Protein AF-A0A6L2Q6V7-F1 (afdb_monomer)

Solvent-accessible surface area (backbone atoms only — not comparable to full-atom values): 3410 Å² total; per-residue (Å²): 130,85,74,92,72,84,73,87,51,62,48,78,44,65,81,50,60,89,87,66,49,50,67,60,53,46,59,58,47,46,75,81,36,70,63,77,44,64,48,70,48,84,45,100,89,57,31,38,34,40,37,40,27,100

InterPro domains:
  IPR000504 RNA recognition motif domain [PF00076] (11-43)
  IPR000504 RNA recognition motif domain [PS50102] (9-54)
  IPR012677 Nucleotide-binding alpha-beta plait domain superfamily [G3DSA:3.30.70.330] (2-52)
  IPR035979 RNA-binding domain superfamily [SSF54928] (3-51)

Structure (mmCIF, N/CA/C/O backbone):
data_AF-A0A6L2Q6V7-F1
#
_entry.id   AF-A0A6L2Q6V7-F1
#
loop_
_atom_si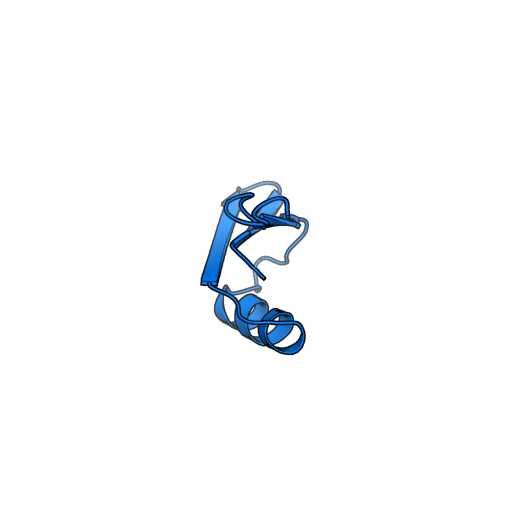te.group_PDB
_atom_site.id
_atom_site.type_symbol
_atom_site.label_atom_id
_atom_site.label_alt_id
_atom_site.label_comp_id
_atom_site.label_asym_id
_atom_site.label_entity_id
_atom_site.label_seq_id
_atom_site.pdbx_PDB_ins_code
_atom_site.Cartn_x
_atom_site.Cartn_y
_atom_site.Cartn_z
_atom_site.occupancy
_atom_site.B_iso_or_equiv
_atom_site.auth_seq_id
_atom_site.auth_comp_id
_atom_site.auth_asym_id
_atom_site.auth_atom_id
_atom_site.pdbx_PDB_model_num
ATOM 1 N N . ILE A 1 1 ? 1.145 1.296 33.657 1.00 44.06 1 ILE A N 1
ATOM 2 C CA . ILE A 1 1 ? 0.530 0.792 32.409 1.00 44.06 1 ILE A CA 1
ATOM 3 C C . ILE A 1 1 ? 1.321 1.449 31.295 1.00 44.06 1 ILE A C 1
ATOM 5 O O . ILE A 1 1 ? 1.235 2.662 31.169 1.00 44.06 1 ILE A O 1
ATOM 9 N N . MET A 1 2 ? 2.239 0.719 30.655 1.00 50.25 2 MET A N 1
ATOM 10 C CA . MET A 1 2 ? 3.023 1.282 29.553 1.00 50.25 2 MET A CA 1
ATOM 11 C C . MET A 1 2 ? 2.047 1.656 28.444 1.00 50.25 2 MET A C 1
ATOM 13 O O . MET A 1 2 ? 1.290 0.805 27.986 1.00 50.25 2 MET A O 1
ATOM 17 N N . SER A 1 3 ? 2.021 2.931 28.080 1.00 53.84 3 SER A N 1
ATOM 18 C CA . SER A 1 3 ? 1.267 3.432 26.943 1.00 53.84 3 SER A CA 1
ATOM 19 C C . SER A 1 3 ? 1.742 2.681 25.697 1.00 53.84 3 SER A C 1
ATOM 21 O O . SER A 1 3 ? 2.869 2.886 25.255 1.00 53.84 3 SER A O 1
ATOM 23 N N . GLU A 1 4 ? 0.911 1.801 25.131 1.00 59.25 4 GLU A N 1
ATOM 24 C CA . GLU A 1 4 ? 1.137 1.161 23.819 1.00 59.25 4 GLU A CA 1
ATOM 25 C C . GLU A 1 4 ? 0.987 2.165 22.658 1.00 59.25 4 GLU A C 1
ATOM 27 O O . GLU A 1 4 ? 0.524 1.847 21.563 1.00 59.25 4 GLU A O 1
ATOM 32 N N . GLU A 1 5 ? 1.339 3.420 22.895 1.00 63.12 5 GLU A N 1
ATOM 33 C CA . GLU A 1 5 ? 1.181 4.491 21.939 1.00 63.12 5 GLU A CA 1
ATOM 34 C C . GLU A 1 5 ? 2.536 4.752 21.282 1.00 63.12 5 GLU A C 1
ATOM 36 O O . GLU A 1 5 ? 3.521 5.080 21.941 1.00 63.12 5 GLU A O 1
ATOM 41 N N . SER A 1 6 ? 2.549 4.618 19.954 1.00 60.88 6 SER A N 1
ATOM 42 C CA . SER A 1 6 ? 3.569 5.164 19.051 1.00 60.88 6 SER A CA 1
ATOM 43 C C . SER A 1 6 ? 4.768 4.282 18.668 1.00 60.88 6 SER A C 1
ATOM 45 O O . SER A 1 6 ? 5.865 4.789 18.449 1.00 60.88 6 SER A O 1
ATOM 47 N N . HIS A 1 7 ? 4.574 2.975 18.463 1.00 56.81 7 HIS A N 1
ATOM 48 C CA . HIS A 1 7 ? 5.438 2.268 17.505 1.00 56.81 7 HIS A CA 1
ATOM 49 C C . HIS A 1 7 ? 4.724 2.216 16.148 1.00 56.81 7 HIS A C 1
ATOM 51 O O . HIS A 1 7 ? 3.615 1.677 16.079 1.00 56.81 7 HIS A O 1
ATOM 57 N N . PRO A 1 8 ? 5.301 2.773 15.066 1.00 60.28 8 PRO A N 1
ATOM 58 C CA . PRO A 1 8 ? 4.714 2.643 13.739 1.00 60.28 8 PRO A CA 1
ATOM 59 C C . PRO A 1 8 ? 4.656 1.159 13.346 1.00 60.28 8 PRO A C 1
ATOM 61 O O . PRO A 1 8 ? 5.686 0.509 13.181 1.00 60.28 8 PRO A O 1
ATOM 64 N N . ARG A 1 9 ? 3.441 0.613 13.204 1.00 72.69 9 ARG A N 1
ATOM 65 C CA . ARG A 1 9 ? 3.192 -0.775 12.776 1.00 72.69 9 ARG A CA 1
ATOM 66 C C . ARG A 1 9 ? 3.194 -0.871 11.255 1.00 72.69 9 ARG A C 1
ATOM 68 O O . ARG A 1 9 ? 2.169 -1.100 10.624 1.00 72.69 9 ARG A O 1
ATO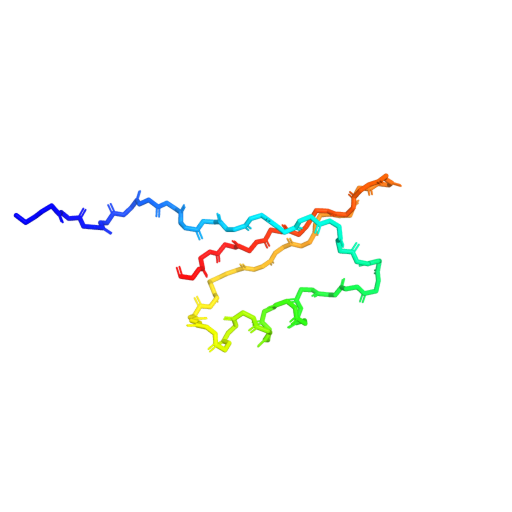M 75 N N . THR A 1 10 ? 4.344 -0.634 10.648 1.00 80.75 10 THR A N 1
ATOM 76 C CA . THR A 1 10 ? 4.497 -0.768 9.199 1.00 80.75 10 THR A CA 1
ATOM 77 C C . THR A 1 10 ? 4.925 -2.187 8.839 1.00 80.75 10 THR A C 1
ATOM 79 O O . THR A 1 10 ? 5.932 -2.674 9.346 1.00 80.75 10 THR A O 1
ATOM 82 N N . LEU A 1 11 ? 4.209 -2.819 7.912 1.00 80.81 11 LEU A N 1
ATOM 83 C CA . LEU A 1 11 ? 4.609 -4.063 7.264 1.00 80.81 11 LEU A CA 1
ATOM 84 C C . LEU A 1 11 ? 5.237 -3.766 5.899 1.00 80.81 11 LEU A C 1
ATOM 86 O O . LEU A 1 11 ? 4.713 -2.981 5.110 1.00 80.81 11 LEU A O 1
ATOM 90 N N . TYR A 1 12 ? 6.346 -4.432 5.600 1.00 83.19 12 TYR A N 1
ATOM 91 C CA . TYR A 1 12 ? 6.979 -4.397 4.284 1.00 83.19 12 TYR A CA 1
ATOM 92 C C . TYR A 1 12 ? 6.742 -5.741 3.601 1.00 83.19 12 TYR A C 1
ATOM 94 O O . TYR A 1 12 ? 7.085 -6.788 4.148 1.00 83.19 12 TYR A O 1
ATOM 102 N N . VAL A 1 13 ? 6.143 -5.711 2.415 1.00 81.06 13 VAL A N 1
ATOM 103 C CA . VAL A 1 13 ? 5.789 -6.893 1.628 1.00 81.06 13 VAL A CA 1
ATOM 104 C C . VAL A 1 13 ? 6.597 -6.866 0.336 1.00 81.06 13 VAL A C 1
ATOM 106 O O . VAL A 1 13 ? 6.324 -6.072 -0.555 1.00 81.06 13 VAL A O 1
ATOM 109 N N . GLY A 1 14 ? 7.628 -7.700 0.235 1.00 83.69 14 GLY A N 1
ATOM 110 C CA . GLY A 1 14 ? 8.418 -7.840 -0.993 1.00 83.69 14 GLY A CA 1
ATOM 111 C C . GLY A 1 14 ? 7.815 -8.843 -1.977 1.00 83.69 14 GLY A C 1
ATOM 112 O O . GLY A 1 14 ? 6.831 -9.513 -1.671 1.00 83.69 14 GLY A O 1
ATOM 113 N N . ASN A 1 15 ? 8.463 -8.987 -3.137 1.00 82.00 15 ASN A N 1
ATOM 114 C CA . ASN A 1 15 ? 8.143 -10.009 -4.141 1.00 82.00 15 ASN A CA 1
ATOM 115 C C . ASN A 1 15 ? 6.683 -9.955 -4.633 1.00 82.00 15 ASN A C 1
ATOM 117 O O . ASN A 1 15 ? 6.050 -10.984 -4.868 1.00 82.00 15 ASN A O 1
ATOM 121 N N . LEU A 1 16 ? 6.141 -8.743 -4.756 1.00 83.06 16 LEU A N 1
ATOM 122 C CA . LEU A 1 16 ? 4.848 -8.536 -5.397 1.00 83.06 16 LEU A CA 1
ATOM 123 C C . LEU A 1 16 ? 4.996 -8.686 -6.913 1.00 83.06 16 LEU A C 1
ATOM 125 O O . LEU A 1 16 ? 6.024 -8.310 -7.471 1.00 83.06 16 LEU A O 1
ATOM 129 N N . ASP A 1 17 ? 3.971 -9.216 -7.575 1.00 84.94 17 ASP A N 1
ATOM 130 C CA . ASP A 1 17 ? 3.900 -9.209 -9.038 1.00 84.94 17 ASP A CA 1
ATOM 131 C C . ASP A 1 17 ? 3.643 -7.782 -9.565 1.00 84.94 17 ASP A C 1
ATOM 133 O O . ASP A 1 17 ? 3.062 -6.941 -8.872 1.00 84.94 17 ASP A O 1
ATOM 137 N N . ALA A 1 18 ? 4.055 -7.496 -10.804 1.00 82.88 18 ALA A N 1
ATOM 138 C CA . ALA A 1 18 ? 3.837 -6.200 -11.448 1.00 82.88 18 ALA A CA 1
ATOM 139 C C . ALA A 1 18 ? 2.353 -5.845 -11.617 1.00 82.88 18 ALA A C 1
ATOM 141 O O . ALA A 1 18 ? 2.018 -4.660 -11.682 1.00 82.88 18 ALA A O 1
ATOM 142 N N . SER A 1 19 ? 1.469 -6.844 -11.647 1.00 87.69 19 SER A N 1
ATOM 143 C CA . SER A 1 19 ? 0.022 -6.662 -11.712 1.00 87.69 19 SER A CA 1
ATOM 144 C C . SER A 1 19 ? -0.615 -6.287 -10.372 1.00 87.69 19 SER A C 1
ATOM 146 O O . SER A 1 19 ? -1.806 -5.979 -10.343 1.00 87.69 19 SER A O 1
ATOM 148 N N . VAL A 1 20 ? 0.120 -6.341 -9.254 1.00 88.88 20 VAL A N 1
ATOM 149 C CA . VAL A 1 20 ? -0.433 -6.024 -7.930 1.00 88.88 20 VAL A CA 1
ATOM 150 C C . VAL A 1 20 ? -0.663 -4.514 -7.797 1.00 88.88 20 VAL A C 1
ATOM 152 O O . VAL A 1 20 ? 0.210 -3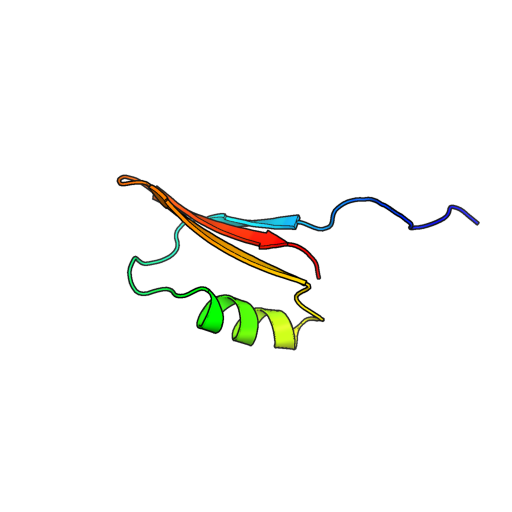.692 -8.101 1.00 88.88 20 VAL A O 1
ATOM 155 N N . SER A 1 21 ? -1.854 -4.151 -7.318 1.00 89.50 21 SER A N 1
ATOM 156 C CA . SER A 1 21 ? -2.267 -2.777 -7.014 1.00 89.50 21 SER A CA 1
ATOM 157 C C . SER A 1 21 ? -2.389 -2.540 -5.508 1.00 89.50 21 SER A C 1
ATOM 159 O O . SER A 1 21 ? -2.578 -3.486 -4.737 1.00 89.50 21 SER A O 1
ATOM 161 N N . GLU A 1 22 ? -2.311 -1.274 -5.079 1.00 88.81 22 GLU A N 1
ATOM 162 C CA . GLU A 1 22 ? -2.561 -0.906 -3.682 1.00 88.81 22 GLU A CA 1
ATOM 163 C C . GLU A 1 22 ? -3.948 -1.361 -3.211 1.00 88.81 22 GLU A C 1
ATOM 165 O O . GLU A 1 22 ? -4.070 -1.861 -2.096 1.00 88.81 22 GLU A O 1
ATOM 170 N N . ASP A 1 23 ? -4.980 -1.249 -4.055 1.00 90.88 23 ASP A N 1
ATOM 171 C CA . ASP A 1 23 ? -6.354 -1.638 -3.709 1.00 90.88 23 ASP A CA 1
ATOM 172 C C . ASP A 1 23 ? -6.468 -3.120 -3.339 1.00 90.88 23 ASP A C 1
ATOM 174 O O . ASP A 1 23 ? -7.129 -3.468 -2.360 1.00 90.88 23 ASP A O 1
ATOM 178 N N . LEU A 1 24 ? -5.789 -3.998 -4.089 1.00 90.62 24 LEU A N 1
ATOM 179 C CA . LEU A 1 24 ? -5.783 -5.435 -3.815 1.00 90.62 24 LEU A CA 1
ATOM 180 C C . LEU A 1 24 ? -5.124 -5.733 -2.465 1.00 90.62 24 LEU A C 1
ATOM 182 O O . LEU A 1 24 ? -5.647 -6.517 -1.673 1.00 90.62 24 LEU A O 1
ATOM 186 N N . VAL A 1 25 ? -3.989 -5.086 -2.191 1.00 88.19 25 VAL A N 1
ATOM 187 C CA . VAL A 1 25 ? -3.266 -5.237 -0.924 1.00 88.19 25 VAL A CA 1
ATOM 188 C C . VAL A 1 25 ? -4.113 -4.697 0.232 1.00 88.19 25 VAL A C 1
ATOM 190 O O . VAL A 1 25 ? -4.314 -5.397 1.222 1.00 88.19 25 VAL A O 1
ATOM 193 N N . CYS A 1 26 ? -4.696 -3.507 0.098 1.00 88.62 26 CYS A N 1
ATOM 194 C CA . CYS A 1 26 ? -5.611 -2.943 1.089 1.00 88.62 26 CYS A CA 1
ATOM 195 C C . CYS A 1 26 ? -6.790 -3.877 1.380 1.00 88.62 26 CYS A C 1
ATOM 197 O O . CYS A 1 26 ? -7.072 -4.141 2.548 1.00 88.62 26 CYS A O 1
ATOM 199 N N . ALA A 1 27 ? -7.460 -4.403 0.352 1.00 90.31 27 ALA A N 1
ATOM 200 C CA . ALA A 1 27 ? -8.619 -5.279 0.514 1.00 90.31 27 ALA A CA 1
ATOM 201 C C . ALA A 1 27 ? -8.265 -6.599 1.218 1.00 90.31 27 ALA A C 1
ATOM 203 O O . ALA A 1 27 ? -9.039 -7.088 2.041 1.00 90.31 27 ALA A O 1
ATOM 204 N N . LEU A 1 28 ? -7.087 -7.161 0.935 1.00 89.50 28 LEU A N 1
ATOM 205 C CA . LEU A 1 28 ? -6.611 -8.381 1.583 1.00 89.50 28 LEU A CA 1
ATOM 206 C C . LEU A 1 28 ? -6.303 -8.149 3.068 1.00 89.50 28 LEU A C 1
ATOM 208 O O . LEU A 1 28 ? -6.795 -8.881 3.923 1.00 89.50 28 LEU A O 1
ATOM 212 N N . PHE A 1 29 ? -5.524 -7.114 3.389 1.00 87.38 29 PHE A N 1
ATOM 213 C CA . PHE A 1 29 ? -5.105 -6.848 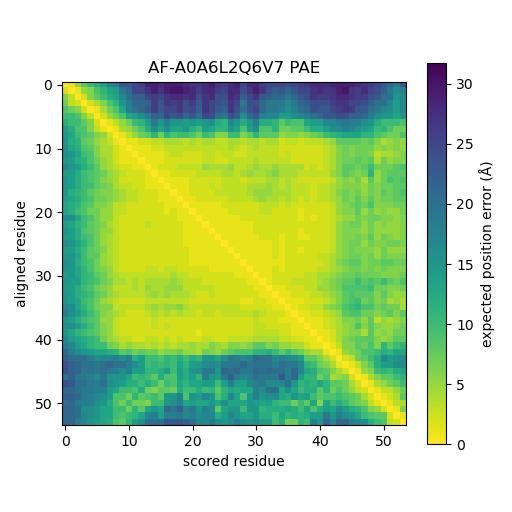4.769 1.00 87.38 29 PHE A CA 1
ATOM 214 C C . PHE A 1 29 ? -6.224 -6.258 5.635 1.00 87.38 29 PHE A C 1
ATOM 216 O O . PHE A 1 29 ? -6.229 -6.486 6.844 1.00 87.38 29 PHE A O 1
ATOM 223 N N . SER A 1 30 ? -7.228 -5.618 5.027 1.00 87.31 30 SER A N 1
ATOM 224 C CA . SER A 1 30 ? -8.439 -5.160 5.726 1.00 87.31 30 SER A CA 1
ATOM 225 C C . SER A 1 30 ? -9.244 -6.301 6.360 1.00 87.31 30 SER A C 1
ATOM 227 O O . SER A 1 30 ? -10.030 -6.057 7.271 1.00 87.31 30 SER A O 1
ATOM 229 N N . GLN A 1 31 ? -9.039 -7.550 5.923 1.00 87.88 31 GLN A N 1
ATOM 230 C CA . GLN A 1 31 ? -9.643 -8.731 6.557 1.00 87.88 31 GLN A CA 1
ATOM 231 C C . GLN A 1 31 ? -9.000 -9.070 7.910 1.00 87.88 31 GLN A C 1
ATOM 233 O O . GLN A 1 31 ? -9.620 -9.744 8.727 1.00 87.88 31 GLN A O 1
ATOM 238 N N . ILE A 1 32 ? -7.764 -8.619 8.148 1.00 86.81 32 ILE A N 1
ATOM 239 C CA . ILE A 1 32 ? -7.017 -8.844 9.393 1.00 86.81 32 ILE A CA 1
ATOM 240 C C . ILE A 1 32 ? -7.253 -7.680 10.364 1.00 86.81 32 ILE A C 1
ATOM 242 O O . ILE A 1 32 ? -7.409 -7.894 11.564 1.00 86.81 32 ILE A O 1
ATOM 246 N N . GLY A 1 33 ? -7.282 -6.448 9.851 1.00 84.50 33 GLY A N 1
ATOM 247 C CA . GLY A 1 33 ? -7.459 -5.240 10.650 1.00 84.50 33 GLY A CA 1
ATOM 248 C C . GLY A 1 33 ? -7.455 -3.964 9.804 1.00 84.50 33 GLY A C 1
ATOM 249 O O . GLY A 1 33 ? -7.218 -4.017 8.599 1.00 84.50 33 GLY A O 1
ATOM 250 N N . PRO A 1 34 ? -7.734 -2.801 10.412 1.00 82.25 34 PRO A N 1
ATOM 251 C CA . PRO A 1 34 ? -7.853 -1.540 9.687 1.00 82.25 34 PRO A CA 1
ATOM 252 C C . PRO A 1 34 ? -6.522 -1.115 9.056 1.00 82.25 34 PRO A C 1
ATOM 254 O O . PRO A 1 34 ? -5.554 -0.842 9.761 1.00 82.25 34 PRO A O 1
ATOM 257 N N . VAL A 1 35 ? -6.500 -0.983 7.727 1.00 86.62 35 VAL A N 1
ATOM 258 C CA . VAL A 1 35 ? -5.334 -0.492 6.979 1.00 86.62 35 VAL A CA 1
ATOM 259 C C . VAL A 1 35 ? -5.345 1.036 6.947 1.00 86.62 35 VAL A C 1
ATOM 261 O O . VAL A 1 35 ? -6.263 1.634 6.384 1.00 86.62 35 VAL A O 1
ATOM 264 N N . LYS A 1 36 ? -4.332 1.695 7.527 1.00 85.81 36 LYS A N 1
ATOM 265 C CA . LYS A 1 36 ? -4.248 3.176 7.514 1.00 85.81 36 LYS A CA 1
ATOM 266 C C . LYS A 1 36 ? -3.622 3.739 6.241 1.00 85.81 36 LYS A C 1
ATOM 268 O O . LYS A 1 36 ? -3.865 4.895 5.905 1.00 85.81 36 LYS A O 1
ATOM 273 N N . GLY A 1 37 ? -2.815 2.949 5.538 1.00 85.44 37 GLY A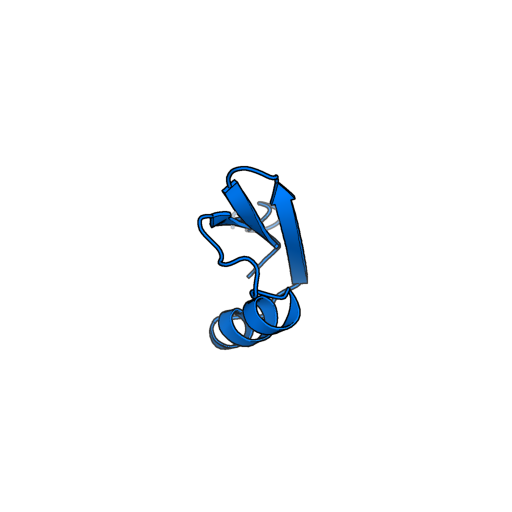 N 1
ATOM 274 C CA . GLY A 1 37 ? -2.265 3.328 4.243 1.00 85.44 37 GLY A CA 1
ATOM 275 C C . GLY A 1 37 ? -1.529 2.183 3.557 1.00 85.44 37 GLY A C 1
ATOM 276 O O . GLY A 1 37 ? -0.914 1.338 4.201 1.00 85.44 37 GLY A O 1
ATOM 277 N N . CYS A 1 38 ? -1.547 2.182 2.230 1.00 88.38 38 CYS A N 1
ATOM 278 C CA . CYS A 1 38 ? -0.769 1.265 1.407 1.00 88.38 38 CYS A CA 1
ATOM 279 C C . CYS A 1 38 ? -0.068 2.057 0.307 1.00 88.38 38 CYS A C 1
ATOM 281 O O . CYS A 1 38 ? -0.626 3.014 -0.229 1.00 88.38 38 CYS A O 1
ATOM 283 N N . LYS A 1 39 ? 1.173 1.682 0.005 1.00 86.56 39 LYS A N 1
ATOM 284 C CA . LYS A 1 39 ? 1.957 2.271 -1.076 1.00 86.56 39 LYS A CA 1
ATOM 285 C C . LYS A 1 39 ? 2.783 1.183 -1.737 1.00 86.56 39 LYS A C 1
ATOM 287 O O . LYS A 1 39 ? 3.541 0.497 -1.054 1.00 86.56 39 LYS A O 1
ATOM 292 N N . ILE A 1 40 ? 2.700 1.052 -3.056 1.00 86.44 40 ILE A N 1
ATOM 293 C CA . ILE A 1 40 ? 3.564 0.137 -3.803 1.00 86.44 40 ILE A CA 1
ATOM 294 C C . ILE A 1 40 ? 4.706 0.928 -4.436 1.00 86.44 40 ILE A C 1
ATOM 296 O O . ILE A 1 40 ? 4.500 1.897 -5.165 1.00 86.44 40 ILE A O 1
ATOM 300 N N . ILE A 1 41 ? 5.941 0.512 -4.156 1.00 83.94 41 ILE A N 1
ATOM 301 C CA . ILE A 1 41 ? 7.149 1.075 -4.754 1.00 83.94 41 ILE A CA 1
ATOM 302 C C . ILE A 1 41 ? 7.635 0.102 -5.825 1.00 83.94 41 ILE A C 1
ATOM 304 O O . ILE A 1 41 ? 8.094 -1.007 -5.540 1.00 83.94 41 ILE A O 1
ATOM 308 N N . ARG A 1 42 ? 7.519 0.530 -7.085 1.00 78.88 42 ARG A N 1
ATOM 309 C CA . ARG A 1 42 ? 7.933 -0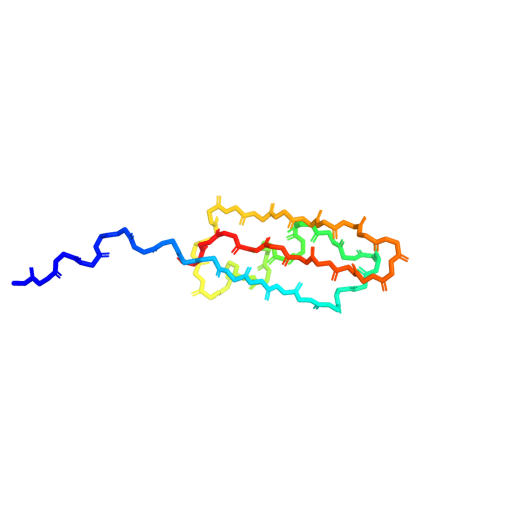.264 -8.240 1.00 78.88 42 ARG A CA 1
ATOM 310 C C . ARG A 1 42 ? 9.380 0.055 -8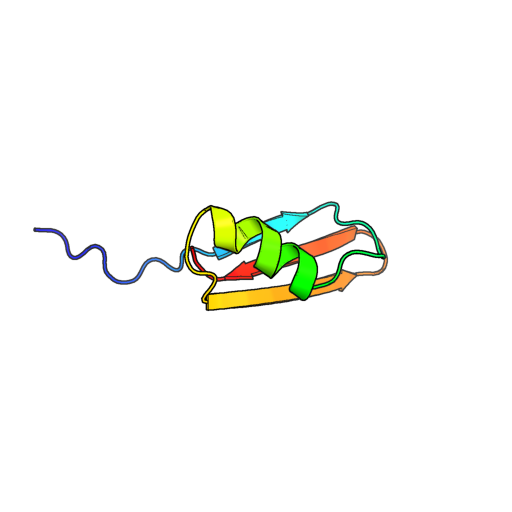.604 1.00 78.88 42 ARG A C 1
ATOM 312 O O . ARG A 1 42 ? 9.633 1.013 -9.330 1.00 78.88 42 ARG A O 1
ATOM 319 N N . GLU A 1 43 ? 10.326 -0.725 -8.088 1.00 71.75 43 GLU A N 1
ATOM 320 C CA . GLU A 1 43 ? 11.720 -0.666 -8.531 1.00 71.75 43 GLU A CA 1
ATOM 321 C C . GLU A 1 43 ? 11.976 -1.728 -9.612 1.00 71.75 43 GLU A C 1
ATOM 323 O O . GLU A 1 43 ? 11.476 -2.847 -9.535 1.00 71.75 43 GLU A O 1
ATOM 328 N N . VAL A 1 44 ? 12.767 -1.379 -10.631 1.00 62.44 44 VAL A N 1
ATOM 329 C CA . VAL A 1 44 ? 12.941 -2.132 -11.895 1.00 62.44 44 VAL A CA 1
ATOM 330 C C . VAL A 1 44 ? 13.490 -3.562 -11.706 1.00 62.44 44 VAL A C 1
ATOM 332 O O . VAL A 1 44 ? 13.474 -4.352 -12.646 1.00 62.44 44 VAL A O 1
ATOM 335 N N . ARG A 1 45 ? 13.966 -3.927 -10.507 1.00 61.03 45 ARG A N 1
ATOM 336 C CA . ARG A 1 45 ? 14.521 -5.264 -10.211 1.00 61.03 45 ARG A CA 1
ATOM 337 C C . ARG A 1 45 ? 13.775 -6.048 -9.131 1.00 61.03 45 ARG A C 1
ATOM 339 O O . ARG A 1 45 ? 13.847 -7.270 -9.156 1.00 61.03 45 ARG A O 1
ATOM 346 N N . VAL A 1 46 ? 13.085 -5.383 -8.202 1.00 55.31 46 VAL A N 1
ATOM 347 C CA . VAL A 1 46 ? 12.324 -6.012 -7.112 1.00 55.31 46 VAL A CA 1
ATOM 348 C C . VAL A 1 46 ? 11.171 -5.080 -6.748 1.00 55.31 46 VAL A C 1
ATOM 350 O O . VAL A 1 46 ? 11.390 -3.914 -6.424 1.00 55.31 46 VAL A O 1
ATOM 353 N N . LEU A 1 47 ? 9.934 -5.572 -6.803 1.00 59.38 47 LEU A N 1
ATOM 354 C CA . LEU A 1 47 ? 8.779 -4.800 -6.356 1.00 59.38 47 LEU A CA 1
ATOM 355 C C . LEU A 1 47 ? 8.676 -4.891 -4.830 1.00 59.38 47 LEU A C 1
ATOM 357 O O . LEU A 1 47 ? 8.590 -5.986 -4.267 1.00 59.38 47 LEU A O 1
ATOM 361 N N . TYR A 1 48 ? 8.684 -3.732 -4.172 1.00 59.12 48 TYR A N 1
ATOM 362 C CA . TYR A 1 48 ? 8.502 -3.604 -2.731 1.00 59.12 48 TYR A CA 1
ATOM 363 C C . TYR A 1 48 ? 7.143 -2.949 -2.461 1.00 59.12 48 TYR A C 1
ATOM 365 O O . TYR A 1 48 ? 6.904 -1.794 -2.808 1.00 59.12 48 TYR A O 1
ATOM 373 N N . GLY A 1 49 ? 6.233 -3.684 -1.837 1.00 58.72 49 GLY A N 1
ATOM 374 C CA . GLY A 1 49 ? 5.014 -3.153 -1.239 1.00 58.72 49 GLY A CA 1
ATOM 375 C C . GLY A 1 49 ? 5.266 -2.672 0.186 1.00 58.72 49 GLY A C 1
ATOM 376 O O . GLY A 1 49 ? 5.948 -3.324 0.974 1.00 58.72 49 GLY A O 1
ATOM 377 N N . PHE A 1 50 ? 4.6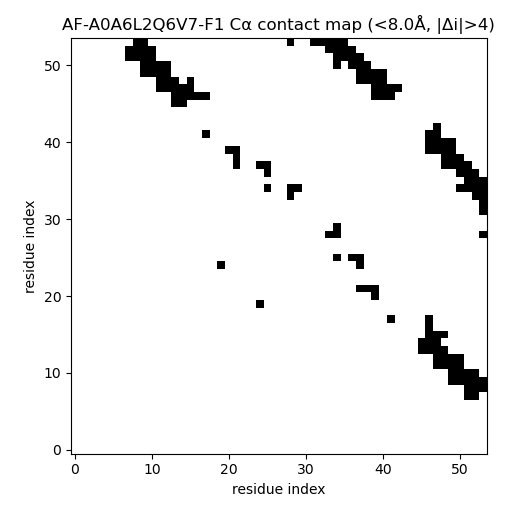94 -1.530 0.536 1.00 61.75 50 PHE A N 1
ATOM 378 C CA . PHE A 1 50 ? 4.639 -1.005 1.893 1.00 61.75 50 PHE A CA 1
ATOM 379 C C . PHE A 1 50 ? 3.177 -0.984 2.349 1.00 61.75 50 PHE A C 1
ATOM 381 O O . PHE A 1 50 ? 2.301 -0.462 1.655 1.00 61.75 50 PHE A O 1
ATOM 388 N N . ILE A 1 51 ? 2.911 -1.526 3.532 1.00 61.91 51 ILE A N 1
ATOM 389 C CA . ILE A 1 51 ? 1.622 -1.438 4.216 1.00 61.91 51 ILE A CA 1
ATOM 390 C C . ILE A 1 51 ? 1.870 -0.686 5.520 1.00 61.91 51 ILE A C 1
ATOM 392 O O . ILE A 1 51 ? 2.511 -1.198 6.436 1.00 61.91 51 ILE A O 1
ATOM 396 N N . ALA A 1 52 ? 1.374 0.542 5.620 1.00 56.25 52 ALA A N 1
ATOM 397 C CA . ALA A 1 52 ? 1.358 1.272 6.879 1.00 56.25 52 ALA A CA 1
ATOM 398 C C . ALA A 1 52 ? 0.105 0.910 7.677 1.00 56.25 52 ALA A C 1
ATOM 400 O O . ALA A 1 52 ? -1.010 1.278 7.306 1.00 56.25 52 ALA A O 1
ATOM 401 N N . SER A 1 53 ? 0.346 0.318 8.846 1.00 55.88 53 SER A N 1
ATOM 402 C CA . SER A 1 53 ? -0.602 0.069 9.932 1.00 55.88 53 SER A CA 1
ATOM 403 C C . SER A 1 53 ? -1.665 -0.981 9.634 1.00 55.88 53 SER A C 1
ATOM 405 O O . SER A 1 53 ? -2.595 -0.729 8.877 1.00 55.88 53 SER A O 1
ATOM 407 N N . LEU A 1 54 ? -1.531 -2.114 10.328 1.00 51.66 54 LEU A N 1
ATOM 408 C CA . LEU A 1 54 ? -2.644 -2.732 11.058 1.00 51.66 54 LEU A CA 1
ATOM 409 C C . LEU A 1 54 ? -2.809 -2.038 12.425 1.00 51.66 54 LEU A C 1
ATOM 411 O O . LEU A 1 54 ? -1.864 -1.315 12.845 1.00 51.66 54 LEU A O 1
#

Nearest PDB structures (foldseek):
  6nty-assembly1_B  TM=9.072E-01  e=3.386E-02  Homo sapiens
  2n7c-assembly1_A  TM=7.938E-01  e=4.743E-02  Plasmodium falciparum 3D7
  8g4s-assembly1_W  TM=6.371E-01  e=3.102E+00  Giardia duodenalis assemblage A
  7qep-assembly1_D2  TM=5.756E-01  e=2.900E+00  Encephalitozoon cuniculi GB-M1
  3j6x-assembly1_22  TM=4.520E-01  e=1.291E+00  Saccharomyces cerevisiae W303

Mean predicted aligned error: 8.31 Å

Foldseek 3Di:
DPPPPDDWPKDKDKDDDPPDDQVVVCVVCVVVHHFPDKDWDDDPPITMIMTTDD

pLDDT: mean 75.37, std 13.95, range [44.06, 90.88]

Radius of gyration: 12.84 Å; Cα contacts (8 Å, |Δi|>4): 80; chains: 1; bounding box: 24×15×44 Å

Organism: Coptotermes formosanus (NCBI:txid36987)

Secondary st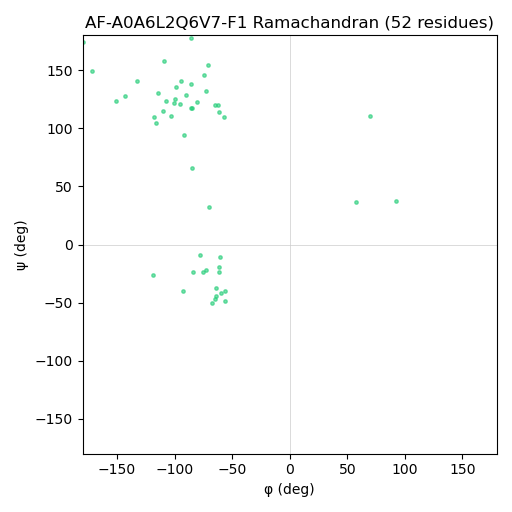ructure (DSSP, 8-state):
---------EEEEE---TT--HHHHHHHHTTTS---EEEEEE-SS-EEEEEE--

Sequence (54 aa):
IMSEESHPRTLYVGNLDASVSEDLVCALFSQIGPVKGCKIIREVRVLYGFIASL